Protein AF-A0A444GMM5-F1 (afdb_monomer_lite)

Radius of gyration: 22.3 Å; chains: 1; bounding box: 62×56×47 Å

Foldseek 3Di:
DPPVVVVVCPVPPPPPPVPDDDDDDPPVVVVVVVVVVVVVVVVVVVVVLCPPPVLVVLLVVLLVLVLVLCPDPLSVVLVVLVVVLVQQQQDDDDPVCLVDLVSVLVVCQVCVVVGNDPDSVRSNVSSVVSVVSVVVSCVVSVVNVVSLVVLVPDPCSVVSVVVSVVVSVVVVVVVVVVD

Secondary structure (DSSP, 8-state):
--STTSTTTTTTSTTSSTTS---SS-HHHHHHHHHHHHHHHHHHHHHHHTT-HHHHHHHHHHHHHHHHHHHSHHHHHHHHHHHHHHHHH-S---GGGGG-HHHHHHHHHHHGGGSS-S-HHHHHHHHHHHHHHHHHHHHHTHHHHHHHHHHHTSTTHHHHHHHHHHHHHHHHHHHHHH-

pLDDT: mean 75.36, std 22.28, range [28.7, 97.5]

Organism: NCBI:txid2502784

Sequence (179 aa):
MKRLLQLFIFIGSVSIYAQNKESKMTQKDSIQAEKLIQLTRGKNKLNLQKTDPEYVERYNKLKELSLKEFNSMSSTDVRIRRKAFNKKLNQKIDSSLYLEQESFSKWIDENIKSTYFVNTKMAKQEWLELNTARKTAIEENQDYYDYLMEIALTVEGTELITDVQVNVTMENMERLKQE

Structure (mmCIF, N/CA/C/O backbone):
data_AF-A0A444GMM5-F1
#
_entry.id   AF-A0A444GMM5-F1
#
loop_
_atom_site.group_PDB
_atom_site.id
_atom_site.type_symbol
_atom_site.label_atom_id
_atom_site.label_alt_id
_atom_site.label_comp_id
_atom_site.label_asym_id
_atom_site.label_entity_id
_atom_site.label_seq_id
_atom_site.pdbx_PDB_ins_code
_atom_site.Cartn_x
_atom_site.Cartn_y
_atom_site.Cartn_z
_atom_site.occupancy
_atom_site.B_iso_or_equiv
_atom_site.auth_seq_id
_atom_site.auth_comp_id
_atom_site.auth_asym_id
_atom_site.auth_atom_id
_atom_site.pdbx_PDB_model_num
ATOM 1 N N . MET A 1 1 ? 0.287 -22.478 8.573 1.00 40.66 1 MET A N 1
ATOM 2 C CA . MET A 1 1 ? 0.133 -21.778 7.275 1.00 40.66 1 MET A CA 1
ATOM 3 C C . MET A 1 1 ? -0.780 -22.471 6.244 1.00 40.66 1 MET A C 1
ATOM 5 O O . MET A 1 1 ? -0.868 -21.989 5.130 1.00 40.66 1 MET A O 1
ATOM 9 N N . LYS A 1 2 ? -1.532 -23.539 6.578 1.00 34.94 2 LYS A N 1
ATOM 10 C CA . LYS A 1 2 ? -2.498 -24.184 5.650 1.00 34.94 2 LYS A CA 1
ATOM 11 C C . LYS A 1 2 ? -3.973 -23.779 5.854 1.00 34.94 2 LYS A C 1
ATOM 13 O O . LYS A 1 2 ? -4.838 -24.281 5.151 1.00 34.94 2 LYS A O 1
ATOM 18 N N . ARG A 1 3 ? -4.275 -22.876 6.798 1.00 33.09 3 ARG A N 1
ATOM 19 C CA . ARG A 1 3 ? -5.658 -22.464 7.129 1.00 33.09 3 ARG A CA 1
ATOM 20 C C . ARG A 1 3 ? -6.136 -21.181 6.428 1.00 33.09 3 ARG A C 1
ATOM 22 O O . ARG A 1 3 ? -7.326 -20.910 6.444 1.00 33.09 3 ARG A O 1
ATOM 29 N N . LEU A 1 4 ? -5.246 -20.453 5.747 1.00 36.31 4 LEU A N 1
ATOM 30 C CA . LEU A 1 4 ? -5.595 -19.266 4.946 1.00 36.31 4 LEU A CA 1
ATOM 31 C C . LEU A 1 4 ? -6.229 -19.608 3.585 1.00 36.31 4 LEU A C 1
ATOM 33 O O . LEU A 1 4 ? -6.900 -18.769 2.998 1.00 36.31 4 LEU A O 1
ATOM 37 N N . LEU A 1 5 ? -6.088 -20.850 3.104 1.00 34.38 5 LEU A N 1
ATOM 38 C CA . LEU A 1 5 ? -6.652 -21.268 1.814 1.00 34.38 5 LEU A CA 1
ATOM 39 C C . LEU A 1 5 ? -8.109 -21.763 1.893 1.00 34.38 5 LEU A C 1
ATOM 41 O O . LEU A 1 5 ? -8.746 -21.954 0.861 1.00 34.38 5 LEU A O 1
ATOM 45 N N . GLN A 1 6 ? -8.662 -21.968 3.094 1.00 33.00 6 GLN A N 1
ATOM 46 C CA . GLN A 1 6 ? -10.035 -22.468 3.256 1.00 33.00 6 GLN A CA 1
ATOM 47 C C . GLN A 1 6 ? -11.107 -21.370 3.214 1.00 33.00 6 GLN A C 1
ATOM 49 O O . GLN A 1 6 ? -12.271 -21.691 2.985 1.00 33.00 6 GLN A O 1
ATOM 54 N N . LEU A 1 7 ? -10.741 -20.088 3.338 1.00 31.12 7 LEU A N 1
ATOM 55 C CA . LEU A 1 7 ? -11.712 -18.992 3.219 1.00 31.12 7 LEU A CA 1
ATOM 56 C C . LEU A 1 7 ? -12.100 -18.687 1.758 1.00 31.12 7 LEU A C 1
ATOM 58 O O . LEU A 1 7 ? -13.194 -18.192 1.511 1.00 31.12 7 LEU A O 1
ATOM 62 N N . PHE A 1 8 ? -11.259 -19.047 0.781 1.00 35.34 8 PHE A N 1
ATOM 63 C CA . PHE A 1 8 ? -11.539 -18.817 -0.645 1.00 35.34 8 PHE A CA 1
ATOM 64 C C . PHE A 1 8 ? -12.292 -19.965 -1.342 1.00 35.34 8 PHE A C 1
ATOM 66 O O . PHE A 1 8 ? -12.797 -19.779 -2.444 1.00 35.34 8 PHE A O 1
ATOM 73 N N . ILE A 1 9 ? -12.439 -21.130 -0.700 1.00 34.69 9 ILE A N 1
ATOM 74 C CA . ILE A 1 9 ? -13.162 -22.290 -1.265 1.00 34.69 9 ILE A CA 1
ATOM 75 C C . ILE A 1 9 ? -14.623 -22.359 -0.773 1.00 34.69 9 ILE A C 1
ATOM 77 O O . ILE A 1 9 ? -15.455 -23.024 -1.387 1.00 34.69 9 ILE A O 1
ATOM 81 N N . PHE A 1 10 ? -14.997 -21.615 0.274 1.00 32.31 10 PHE A N 1
ATOM 82 C CA . PHE A 1 10 ? -16.335 -21.717 0.877 1.00 32.31 10 PHE A CA 1
ATOM 83 C C . PHE A 1 10 ? -17.485 -21.224 -0.027 1.00 32.31 10 PHE A C 1
ATOM 85 O O . PHE A 1 10 ? -18.638 -21.590 0.182 1.00 32.31 10 PHE A O 1
ATOM 92 N N . ILE A 1 11 ? -17.182 -20.455 -1.078 1.00 35.34 11 ILE A N 1
ATOM 93 C CA . ILE A 1 11 ? -18.179 -19.956 -2.042 1.00 35.34 11 ILE A CA 1
ATOM 94 C C . ILE A 1 11 ? -18.529 -21.025 -3.104 1.00 35.34 11 ILE A C 1
ATOM 96 O O . ILE A 1 11 ? -19.600 -20.973 -3.705 1.00 35.34 11 ILE A O 1
ATOM 100 N N . GLY A 1 12 ? -17.682 -22.045 -3.301 1.00 30.06 12 GLY A N 1
ATOM 101 C CA . GLY A 1 12 ? -17.894 -23.089 -4.315 1.00 30.06 12 GLY A CA 1
ATOM 102 C C . GLY A 1 12 ? -18.788 -24.261 -3.884 1.00 30.06 12 GLY A C 1
ATOM 103 O O . GLY A 1 12 ? -19.392 -24.913 -4.731 1.00 30.06 12 GLY A O 1
ATOM 104 N N . SER A 1 13 ? -18.916 -24.534 -2.583 1.00 28.70 13 SER A N 1
ATOM 105 C CA . SER A 1 13 ? -19.473 -25.812 -2.093 1.00 28.70 13 SER A CA 1
ATOM 106 C C . SER A 1 13 ? -20.949 -25.766 -1.682 1.00 28.70 13 SER A C 1
ATOM 108 O O . SER A 1 13 ? -21.548 -26.807 -1.424 1.00 28.70 13 SER A O 1
ATOM 110 N N . VAL A 1 14 ? -21.559 -24.579 -1.625 1.00 32.59 14 VAL A N 1
ATOM 111 C CA . VAL A 1 14 ? -22.952 -24.401 -1.164 1.00 32.59 14 VAL A CA 1
ATOM 112 C C . VAL A 1 14 ? -23.980 -24.783 -2.249 1.00 32.59 14 VAL A C 1
ATOM 114 O O . VAL A 1 14 ? -25.141 -25.035 -1.942 1.00 32.59 14 VAL A O 1
ATOM 117 N N . SER A 1 15 ? -23.562 -24.922 -3.514 1.00 33.28 15 SER A N 1
ATOM 118 C CA . SER A 1 15 ? -24.483 -25.137 -4.648 1.00 33.28 15 SER A CA 1
ATOM 119 C C . SER A 1 15 ? -24.993 -26.573 -4.843 1.00 33.28 15 SER A C 1
ATOM 121 O O . SER A 1 15 ? -25.955 -26.761 -5.579 1.00 33.28 15 SER A O 1
ATOM 123 N N . ILE A 1 16 ? -24.401 -27.594 -4.211 1.00 31.88 16 ILE A N 1
ATOM 124 C CA . ILE A 1 16 ? -24.739 -29.004 -4.517 1.00 31.88 16 ILE A CA 1
ATOM 125 C C . ILE A 1 16 ? -25.780 -29.594 -3.546 1.00 31.88 16 ILE A C 1
ATOM 127 O O . ILE A 1 16 ? -26.475 -30.545 -3.890 1.00 31.88 16 ILE A O 1
ATOM 131 N N . TYR A 1 17 ? -25.972 -29.016 -2.355 1.00 31.19 17 TYR A N 1
ATOM 132 C CA . TYR A 1 17 ? -26.862 -29.607 -1.339 1.00 31.19 17 TYR A CA 1
ATOM 133 C C . TYR A 1 17 ? -28.306 -29.067 -1.353 1.00 31.19 17 TYR A C 1
ATOM 135 O O . TYR A 1 17 ? -29.202 -29.674 -0.774 1.00 31.19 17 TYR A O 1
ATOM 143 N N . ALA A 1 18 ? -28.568 -27.957 -2.051 1.00 31.16 18 ALA A N 1
ATOM 144 C CA . ALA A 1 18 ? -29.887 -27.310 -2.097 1.00 31.16 18 ALA A CA 1
ATOM 145 C C . ALA A 1 18 ? -30.844 -27.891 -3.162 1.00 31.16 18 ALA A C 1
ATOM 147 O O . ALA A 1 18 ? -31.916 -27.341 -3.404 1.00 31.16 18 ALA A O 1
ATOM 148 N N . GLN A 1 19 ? -30.477 -29.003 -3.808 1.00 31.28 19 GLN A N 1
ATOM 149 C CA . GLN A 1 19 ? -31.208 -29.564 -4.950 1.00 31.28 19 GLN A CA 1
ATOM 150 C C . GLN A 1 19 ? -32.309 -30.575 -4.588 1.00 31.28 19 GLN A C 1
ATOM 152 O O . GLN A 1 19 ? -32.868 -31.199 -5.484 1.00 31.28 19 GLN A O 1
ATOM 157 N N . ASN A 1 20 ? -32.657 -30.758 -3.308 1.00 30.91 20 ASN A N 1
ATOM 158 C CA . ASN A 1 20 ? -33.642 -31.777 -2.929 1.00 30.91 20 ASN A CA 1
ATOM 159 C C . ASN A 1 20 ? -34.547 -31.371 -1.753 1.00 30.91 20 ASN A C 1
ATOM 161 O O . ASN A 1 20 ? -34.434 -31.921 -0.662 1.00 30.91 20 ASN A O 1
ATOM 165 N N . LYS A 1 21 ? -35.458 -30.415 -1.992 1.00 30.86 21 LYS A N 1
ATOM 166 C CA . LYS A 1 21 ? -36.890 -30.442 -1.599 1.00 30.86 21 LYS A CA 1
ATOM 167 C C . LYS A 1 21 ? -37.462 -29.030 -1.489 1.00 30.86 21 LYS A C 1
ATOM 169 O O . LYS A 1 21 ? -37.365 -28.379 -0.456 1.00 30.86 21 LYS A O 1
ATOM 174 N N . GLU A 1 22 ? -38.176 -28.630 -2.532 1.00 37.91 22 GLU A N 1
ATOM 175 C CA . GLU A 1 22 ? -39.229 -27.623 -2.453 1.00 37.91 22 GLU A CA 1
ATOM 176 C C . GLU A 1 22 ? -40.597 -28.284 -2.591 1.00 37.91 22 GLU A C 1
ATOM 178 O O . GLU A 1 22 ? -40.784 -29.170 -3.427 1.00 37.91 22 GLU A O 1
ATOM 183 N N . SER A 1 23 ? -41.593 -27.746 -1.889 1.00 41.00 23 SER A N 1
ATOM 184 C CA . SER A 1 23 ? -42.910 -27.582 -2.501 1.00 41.00 23 SER A CA 1
ATOM 185 C C . SER A 1 23 ? -43.541 -26.241 -2.109 1.00 41.00 23 SER A C 1
ATOM 187 O O . SER A 1 23 ? -44.267 -26.138 -1.126 1.00 41.00 23 SER A O 1
ATOM 189 N N . LYS A 1 24 ? -43.251 -25.250 -2.963 1.00 47.66 24 LYS A N 1
ATOM 190 C CA . LYS A 1 24 ? -44.176 -24.281 -3.582 1.00 47.66 24 LYS A CA 1
ATOM 191 C C . LYS A 1 24 ? -44.851 -23.219 -2.699 1.00 47.66 24 LYS A C 1
ATOM 193 O O . LYS A 1 24 ? -46.069 -23.096 -2.663 1.00 47.66 24 LYS A O 1
ATOM 198 N N . MET A 1 25 ? -44.012 -22.346 -2.154 1.00 38.84 25 MET A N 1
ATOM 199 C CA . MET A 1 25 ? -44.137 -20.890 -2.334 1.00 38.84 25 MET A CA 1
ATOM 200 C C . MET A 1 25 ? -43.165 -20.532 -3.478 1.00 38.84 25 MET A C 1
ATOM 202 O O . MET A 1 25 ? -42.166 -21.233 -3.627 1.00 38.84 25 MET A O 1
ATOM 206 N N . THR A 1 26 ? -43.437 -19.554 -4.344 1.00 56.22 26 THR A N 1
ATOM 207 C CA . THR A 1 26 ? -42.561 -19.259 -5.496 1.00 56.22 26 THR A CA 1
ATOM 208 C C . THR A 1 26 ? -41.130 -18.974 -5.026 1.00 56.22 26 THR A C 1
ATOM 210 O O . THR A 1 26 ? -40.866 -17.956 -4.397 1.00 56.22 26 THR A O 1
ATOM 213 N N . GLN A 1 27 ? -40.207 -19.889 -5.348 1.00 49.34 27 GLN A N 1
ATOM 214 C CA . GLN A 1 27 ? -38.787 -19.912 -4.958 1.00 49.34 27 GLN A CA 1
ATOM 215 C C . GLN A 1 27 ? -38.080 -18.558 -5.128 1.00 49.34 27 GLN A C 1
ATOM 217 O O . GLN A 1 27 ? -37.190 -18.191 -4.370 1.00 49.34 27 GLN A O 1
ATOM 222 N N . LYS A 1 28 ? -38.505 -17.772 -6.119 1.00 47.81 28 LYS A N 1
ATOM 223 C CA . LYS A 1 28 ? -37.963 -16.441 -6.395 1.00 47.81 28 LYS A CA 1
ATOM 224 C C . LYS A 1 28 ? -38.344 -15.399 -5.333 1.00 47.81 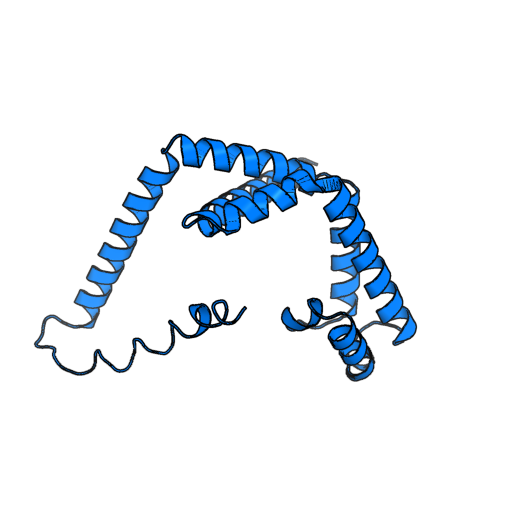28 LYS A C 1
ATOM 226 O O . LYS A 1 28 ? -37.507 -14.567 -4.989 1.00 47.81 28 LYS A O 1
ATOM 231 N N . ASP A 1 29 ? -39.559 -15.473 -4.794 1.00 43.53 29 ASP A N 1
ATOM 232 C CA . ASP A 1 29 ? -40.094 -14.514 -3.823 1.00 43.53 29 ASP A CA 1
ATOM 233 C C . ASP A 1 29 ? -39.652 -14.861 -2.394 1.00 43.53 29 ASP A C 1
ATOM 235 O O . ASP A 1 29 ? -39.336 -13.965 -1.614 1.00 43.53 29 ASP A O 1
ATOM 239 N N . SER A 1 30 ? -39.520 -16.154 -2.067 1.00 45.09 30 SER A N 1
ATOM 240 C CA . SER A 1 30 ? -38.957 -16.606 -0.786 1.00 45.09 30 SER A CA 1
ATOM 241 C C . SER A 1 30 ? -37.457 -16.325 -0.683 1.00 45.09 30 SER A C 1
ATOM 243 O O . SER A 1 30 ? -37.015 -15.811 0.339 1.00 45.09 30 SER A O 1
ATOM 245 N N . ILE A 1 31 ? -36.680 -16.549 -1.752 1.00 49.69 31 ILE A N 1
ATOM 246 C CA . ILE A 1 31 ? -35.249 -16.205 -1.789 1.00 49.69 31 ILE A CA 1
ATOM 247 C C . ILE A 1 31 ? -35.054 -14.689 -1.713 1.00 49.69 31 ILE A C 1
ATOM 249 O O . ILE A 1 31 ? -34.139 -14.224 -1.037 1.00 49.69 31 ILE A O 1
ATOM 253 N N . GLN A 1 32 ? -35.901 -13.890 -2.371 1.00 48.09 32 GLN A N 1
ATOM 254 C CA . GLN A 1 32 ? -35.831 -12.435 -2.237 1.00 48.09 32 GLN A CA 1
ATOM 255 C C . GLN A 1 32 ? -36.206 -11.969 -0.830 1.00 48.09 32 GLN A C 1
ATOM 257 O O . GLN A 1 32 ? -35.495 -11.124 -0.294 1.00 48.09 32 GLN A O 1
ATOM 262 N N . ALA A 1 33 ? -37.242 -12.539 -0.208 1.00 42.91 33 ALA A N 1
ATOM 263 C CA . ALA A 1 33 ? -37.645 -12.214 1.158 1.00 42.91 33 ALA A CA 1
ATOM 264 C C . ALA A 1 33 ? -36.606 -12.660 2.199 1.00 42.91 33 ALA A C 1
ATOM 266 O O . ALA A 1 33 ? -36.253 -11.874 3.071 1.00 42.91 33 ALA A O 1
ATOM 267 N N . GLU A 1 34 ? -36.040 -13.864 2.090 1.00 46.41 34 GLU A N 1
ATOM 268 C CA . GLU A 1 34 ? -34.968 -14.345 2.971 1.00 46.41 34 GLU A CA 1
ATOM 269 C C . GLU A 1 34 ? -33.680 -13.554 2.785 1.00 46.41 34 GLU A C 1
ATOM 271 O O . GLU A 1 34 ? -33.040 -13.197 3.771 1.00 46.41 34 GLU A O 1
ATOM 276 N N . LYS A 1 35 ? -33.320 -13.199 1.547 1.00 51.81 35 LYS A N 1
ATOM 277 C CA . LYS A 1 35 ? -32.189 -12.306 1.282 1.00 51.81 35 LYS A CA 1
ATOM 278 C C . LYS A 1 35 ? -32.454 -10.915 1.857 1.00 51.81 35 LYS A C 1
ATOM 280 O O . LYS A 1 35 ? -31.545 -10.341 2.446 1.00 51.81 35 LYS A O 1
ATOM 285 N N . LEU A 1 36 ? -33.684 -10.396 1.774 1.00 43.88 36 LEU A N 1
ATOM 286 C CA . LEU A 1 36 ? -34.072 -9.134 2.411 1.00 43.88 36 LEU A CA 1
ATOM 287 C C . LEU A 1 36 ? -33.991 -9.221 3.938 1.00 43.88 36 LEU A C 1
ATOM 289 O O . LEU A 1 36 ? -33.457 -8.300 4.546 1.00 43.88 36 LEU A O 1
ATOM 293 N N . ILE A 1 37 ? -34.472 -10.312 4.545 1.00 49.16 37 ILE A N 1
ATOM 294 C CA . ILE A 1 37 ? -34.472 -10.573 5.995 1.00 49.16 37 ILE A CA 1
ATOM 295 C C . ILE A 1 37 ? -33.046 -10.793 6.515 1.00 49.16 37 ILE A C 1
ATOM 297 O O . ILE A 1 37 ? -32.705 -10.293 7.583 1.00 49.16 37 ILE A O 1
ATOM 301 N N . GLN A 1 38 ? -32.180 -11.480 5.767 1.00 49.19 38 GLN A N 1
ATOM 302 C CA . GLN A 1 38 ? -30.758 -11.618 6.092 1.00 49.19 38 GLN A CA 1
ATOM 303 C C . GLN A 1 38 ? -30.018 -10.284 5.941 1.00 49.19 38 GLN A C 1
ATOM 305 O O . GLN A 1 38 ? -29.226 -9.932 6.811 1.00 49.19 38 GLN A O 1
ATOM 310 N N . LEU A 1 39 ? -30.326 -9.494 4.906 1.00 47.28 39 LEU A N 1
ATOM 311 C CA . LEU A 1 39 ? -29.783 -8.144 4.736 1.00 47.28 39 LEU A CA 1
ATOM 312 C C . LEU A 1 39 ? -30.274 -7.183 5.829 1.00 47.28 39 LEU A C 1
ATOM 314 O O . LEU A 1 39 ? -29.492 -6.358 6.287 1.00 47.28 39 LEU A O 1
ATOM 318 N N . THR A 1 40 ? -31.527 -7.285 6.288 1.00 39.78 40 THR A N 1
ATOM 319 C CA . THR A 1 40 ? -32.054 -6.450 7.388 1.00 39.78 40 THR A CA 1
ATOM 320 C C . THR A 1 40 ? -31.580 -6.915 8.761 1.00 39.78 40 THR A C 1
ATOM 322 O O . THR A 1 40 ? -31.241 -6.070 9.582 1.00 39.78 40 THR A O 1
ATOM 325 N N . ARG A 1 41 ? -31.464 -8.223 9.025 1.00 42.59 41 ARG A N 1
ATOM 326 C CA . ARG A 1 41 ? -30.853 -8.746 10.264 1.00 42.59 41 ARG A CA 1
ATOM 327 C C . ARG A 1 41 ? -29.358 -8.446 10.335 1.00 42.59 41 ARG A C 1
ATOM 329 O O . ARG A 1 41 ? -28.882 -8.073 11.402 1.00 42.59 41 ARG A O 1
ATOM 336 N N . GLY A 1 42 ? -28.651 -8.538 9.208 1.00 49.75 42 GLY A N 1
ATOM 337 C CA . GLY A 1 42 ? -27.274 -8.071 9.067 1.00 49.75 42 GLY A CA 1
ATOM 338 C C . GLY A 1 42 ? -27.175 -6.578 9.366 1.00 49.75 42 GLY A C 1
ATOM 339 O O . GLY A 1 42 ? -26.478 -6.203 10.296 1.00 49.75 42 GLY A O 1
ATOM 340 N N . LYS A 1 43 ? -27.942 -5.728 8.667 1.00 45.59 43 LYS A N 1
ATOM 341 C CA . LYS A 1 43 ? -27.937 -4.263 8.866 1.00 45.59 43 LYS A CA 1
ATOM 342 C C . LYS A 1 43 ? -28.324 -3.819 10.279 1.00 45.59 43 LYS A C 1
ATOM 344 O O . LYS A 1 43 ? -27.736 -2.871 10.784 1.00 45.59 43 LYS A O 1
ATOM 349 N N . ASN A 1 44 ? -29.273 -4.491 10.931 1.00 45.56 44 ASN A N 1
ATOM 350 C CA . ASN A 1 44 ? -29.669 -4.150 12.299 1.00 45.56 44 ASN A CA 1
ATOM 351 C C . ASN A 1 44 ? -28.612 -4.570 13.328 1.00 45.56 44 ASN A C 1
ATOM 353 O O . ASN A 1 44 ? -28.358 -3.814 14.259 1.00 45.56 44 ASN A O 1
ATOM 357 N N . LYS A 1 45 ? -27.953 -5.723 13.145 1.00 49.31 45 LYS A N 1
ATOM 358 C CA . LYS A 1 45 ? -26.820 -6.132 13.989 1.00 49.31 45 LYS A CA 1
ATOM 359 C C . LYS A 1 45 ? -25.605 -5.213 13.779 1.00 49.31 45 LYS A C 1
ATOM 361 O O . LYS A 1 45 ? -25.013 -4.788 14.761 1.00 49.31 45 LYS A O 1
ATOM 366 N N . LEU A 1 46 ? -25.339 -4.827 12.527 1.00 50.56 46 LEU A N 1
ATOM 367 C CA . LEU A 1 46 ? -24.303 -3.868 12.117 1.00 50.56 46 LEU A CA 1
ATOM 368 C C . LEU A 1 46 ? -24.514 -2.477 12.744 1.00 50.56 46 LEU A C 1
ATOM 370 O O . LEU A 1 46 ? -23.581 -1.889 13.276 1.00 50.56 46 LEU A O 1
ATOM 374 N N . ASN A 1 47 ? -25.743 -1.950 12.744 1.00 54.19 47 ASN A N 1
ATOM 375 C CA . ASN A 1 47 ? -26.031 -0.641 13.348 1.00 54.19 47 ASN A CA 1
ATOM 376 C C . ASN A 1 47 ? -25.938 -0.634 14.883 1.00 54.19 47 ASN A C 1
ATOM 378 O O . ASN A 1 47 ? -25.564 0.385 15.451 1.00 54.19 47 ASN A O 1
ATOM 382 N N . LEU A 1 48 ? -26.258 -1.747 15.553 1.00 54.47 48 LEU A N 1
ATOM 383 C CA . LEU A 1 48 ? -26.085 -1.881 17.007 1.00 54.47 48 LEU A CA 1
ATOM 384 C C . LEU A 1 48 ? -24.596 -1.940 17.396 1.00 54.47 48 LEU A C 1
ATOM 386 O O . LEU A 1 48 ? -24.195 -1.332 18.385 1.00 54.47 48 LEU A O 1
ATOM 390 N N . GLN A 1 49 ? -23.767 -2.601 16.584 1.00 62.22 49 GLN A N 1
ATOM 391 C CA . GLN A 1 49 ? -22.319 -2.732 16.797 1.00 62.22 49 GLN A CA 1
ATOM 392 C C . GLN A 1 49 ? -21.580 -1.394 16.678 1.00 62.22 49 GLN A C 1
ATOM 394 O O . GLN A 1 49 ? -20.684 -1.109 17.460 1.00 62.22 49 GLN A O 1
ATOM 399 N N . LYS A 1 50 ? -22.024 -0.506 15.780 1.00 68.25 50 LYS A N 1
ATOM 400 C CA . LYS A 1 50 ? -21.452 0.847 15.620 1.00 68.25 50 LYS A CA 1
ATOM 401 C C . LYS A 1 50 ? -21.718 1.786 16.802 1.00 68.25 50 LYS A C 1
ATOM 403 O O . LYS A 1 50 ? -21.176 2.887 16.834 1.00 68.25 50 LYS A O 1
ATOM 408 N N . THR A 1 51 ? -22.550 1.365 17.756 1.00 74.69 51 THR A N 1
ATOM 409 C CA . THR A 1 51 ? -22.777 2.067 19.029 1.00 74.69 51 THR A CA 1
ATOM 410 C C . THR A 1 51 ? -22.095 1.395 20.220 1.00 74.69 51 THR A C 1
ATOM 412 O O . THR A 1 51 ? -22.156 1.935 21.322 1.00 74.69 51 THR A O 1
ATOM 415 N N . ASP A 1 52 ? -21.442 0.244 20.013 1.00 85.38 52 ASP A N 1
ATOM 416 C CA . ASP A 1 52 ? -20.633 -0.411 21.039 1.00 85.38 52 ASP A CA 1
ATOM 417 C C . ASP A 1 52 ? -19.437 0.494 21.394 1.00 85.38 52 ASP A C 1
ATOM 419 O O . ASP A 1 52 ? -18.679 0.876 20.491 1.00 85.38 52 ASP A O 1
ATOM 423 N N . PRO A 1 53 ? -19.249 0.863 22.675 1.00 87.81 53 PRO A N 1
ATOM 424 C CA . PRO A 1 53 ? -18.111 1.667 23.102 1.00 87.81 53 PRO A CA 1
ATOM 425 C C . PRO A 1 53 ? -16.758 1.113 22.639 1.00 87.81 53 PRO A C 1
ATOM 427 O O . PRO A 1 53 ? -15.898 1.895 22.235 1.00 87.81 53 PRO A O 1
ATOM 430 N N . GLU A 1 54 ? -16.579 -0.213 22.634 1.00 88.94 54 GLU A N 1
ATOM 431 C CA . GLU A 1 54 ? -15.325 -0.844 22.213 1.00 88.94 54 GLU A CA 1
ATOM 432 C C . GLU A 1 54 ? -15.097 -0.688 20.703 1.00 88.94 54 GLU A C 1
ATOM 434 O O . GLU A 1 54 ? -13.988 -0.370 20.263 1.00 88.94 54 GLU A O 1
ATOM 439 N N . TYR A 1 55 ? -16.152 -0.840 19.898 1.00 88.69 55 TYR A N 1
ATOM 440 C CA . TYR A 1 55 ? -16.081 -0.603 18.455 1.00 88.69 55 TYR A CA 1
ATOM 441 C C . TYR A 1 55 ? -15.720 0.853 18.155 1.00 88.69 55 TYR A C 1
ATOM 443 O O . TYR A 1 55 ? -14.830 1.123 17.348 1.00 88.69 55 TYR A O 1
ATOM 451 N N . VAL A 1 56 ? -16.389 1.800 18.821 1.00 90.12 56 VAL A N 1
ATOM 452 C CA . VAL A 1 56 ? -16.175 3.242 18.626 1.00 90.12 56 VAL A CA 1
ATOM 453 C C . VAL A 1 56 ? -14.754 3.649 19.011 1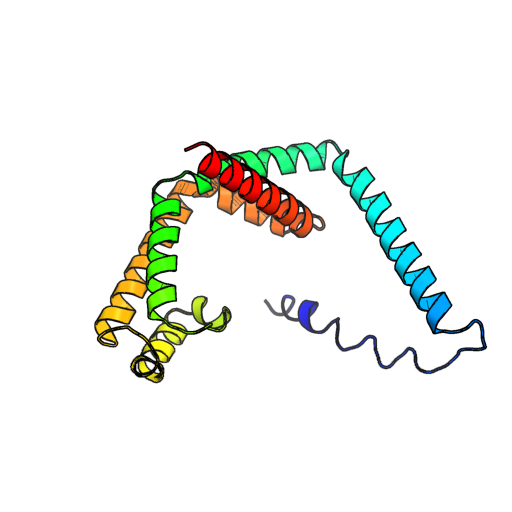.00 90.12 56 VAL A C 1
ATOM 455 O O . VAL A 1 56 ? -14.116 4.406 18.278 1.00 90.12 56 VAL A O 1
ATOM 458 N N . GLU A 1 57 ? -14.229 3.138 20.125 1.00 93.88 57 GLU A N 1
ATOM 459 C CA . GLU A 1 57 ? -12.849 3.389 20.544 1.00 93.88 57 GLU A CA 1
ATOM 460 C C . GLU A 1 57 ? -11.852 2.886 19.494 1.00 93.88 57 GLU A C 1
ATOM 462 O O . GLU A 1 57 ? -10.997 3.646 19.028 1.00 93.88 57 GLU A O 1
ATOM 467 N N . ARG A 1 58 ? -12.008 1.631 19.056 1.00 93.06 58 ARG A N 1
ATOM 468 C CA . ARG A 1 58 ? -11.132 1.026 18.046 1.00 93.06 58 ARG A CA 1
ATOM 469 C C . ARG A 1 58 ? -11.206 1.749 16.705 1.00 93.06 58 ARG A C 1
ATOM 471 O O . ARG A 1 58 ? -10.180 1.977 16.064 1.00 93.06 58 ARG A O 1
ATOM 478 N N . TYR A 1 59 ? -12.408 2.152 16.300 1.00 93.19 59 TYR A N 1
ATOM 479 C CA . TYR A 1 59 ? -12.645 2.932 15.093 1.00 93.19 59 TYR A CA 1
ATOM 480 C C . TYR A 1 59 ? -11.909 4.274 15.151 1.00 93.19 59 TYR A C 1
ATOM 482 O O . TYR A 1 59 ? -11.164 4.607 14.229 1.00 93.19 59 TYR A O 1
ATOM 490 N N . ASN A 1 60 ? -12.073 5.027 16.242 1.00 94.88 60 ASN A N 1
ATOM 491 C CA . ASN A 1 60 ? -11.446 6.338 16.402 1.00 94.88 60 ASN A CA 1
ATOM 492 C C . ASN A 1 60 ? -9.918 6.231 16.422 1.00 94.88 60 ASN A C 1
ATOM 494 O O . ASN A 1 60 ? -9.249 6.988 15.718 1.00 94.88 60 ASN A O 1
ATOM 498 N N . LYS A 1 61 ? -9.371 5.248 17.147 1.00 96.56 61 LYS A N 1
ATOM 499 C CA . LYS A 1 61 ? -7.928 4.994 17.186 1.00 96.56 61 LYS A CA 1
ATOM 500 C C . LYS A 1 61 ? -7.379 4.619 15.808 1.00 96.56 61 LYS A C 1
ATOM 502 O O . LYS A 1 61 ? -6.375 5.184 15.374 1.00 96.56 61 LYS A O 1
ATOM 507 N N . LEU A 1 62 ? -8.039 3.709 15.084 1.00 94.19 62 LEU A N 1
ATOM 508 C CA . LEU A 1 62 ? -7.596 3.330 13.739 1.00 94.19 62 LEU A CA 1
ATOM 509 C C . LEU A 1 62 ? -7.700 4.510 12.767 1.00 94.19 62 LEU A C 1
ATOM 511 O O . LEU A 1 62 ? -6.810 4.693 11.940 1.00 94.19 62 LEU A O 1
ATOM 515 N N . LYS A 1 63 ? -8.752 5.329 12.872 1.00 94.38 63 LYS A N 1
ATOM 516 C CA . LYS A 1 63 ? -8.924 6.537 12.058 1.00 94.38 63 LYS A CA 1
ATOM 517 C C . LYS A 1 63 ? -7.798 7.539 12.287 1.00 94.38 63 LYS A C 1
ATOM 519 O O . LYS A 1 63 ? -7.219 8.014 11.312 1.00 94.38 63 LYS A O 1
ATOM 524 N N . GLU A 1 64 ? -7.465 7.839 13.539 1.00 96.19 64 GLU A N 1
ATOM 525 C CA . GLU A 1 64 ? -6.373 8.755 13.883 1.00 96.19 64 GLU A CA 1
ATOM 526 C C . GLU A 1 64 ? -5.037 8.268 13.307 1.00 96.19 64 GLU A C 1
ATOM 528 O O . GLU A 1 64 ? -4.361 9.005 12.582 1.00 96.19 64 GLU A O 1
ATOM 533 N N . LEU A 1 65 ? -4.693 6.999 13.548 1.00 95.19 65 LEU A N 1
ATOM 534 C CA . LEU A 1 65 ? -3.469 6.392 13.025 1.00 95.19 65 LEU A CA 1
ATOM 535 C C . LEU A 1 65 ? -3.457 6.364 11.491 1.00 95.19 65 LEU A C 1
ATOM 537 O O . LEU A 1 65 ? -2.432 6.663 10.882 1.00 95.19 65 LEU A O 1
ATOM 541 N N . SER A 1 66 ? -4.596 6.074 10.858 1.00 93.00 66 SER A N 1
ATOM 542 C CA . SER A 1 66 ? -4.725 6.066 9.399 1.00 93.00 66 SER A CA 1
ATOM 543 C C . SER A 1 66 ? -4.561 7.457 8.795 1.00 93.00 66 SER A C 1
ATOM 545 O O . SER A 1 66 ? -3.979 7.573 7.722 1.00 93.00 66 SER A O 1
ATOM 547 N N . LEU A 1 67 ? -5.055 8.513 9.445 1.00 92.25 67 LEU A N 1
ATOM 548 C CA . LEU A 1 67 ? -4.854 9.889 8.987 1.00 92.25 67 LEU A CA 1
ATOM 549 C C . LEU A 1 67 ? -3.397 10.323 9.153 1.00 92.25 67 LEU A C 1
ATOM 551 O O . LEU A 1 67 ? -2.859 11.002 8.275 1.00 92.25 67 LEU A O 1
ATOM 555 N N . LYS A 1 68 ? -2.750 9.929 10.253 1.00 94.12 68 LYS A N 1
ATOM 556 C CA . LYS A 1 68 ? -1.326 10.188 10.486 1.00 94.12 68 LYS A CA 1
ATOM 557 C C . LYS A 1 68 ? -0.462 9.497 9.429 1.00 94.12 68 LYS A C 1
ATOM 559 O O . LYS A 1 68 ? 0.351 10.171 8.798 1.00 94.12 68 LYS A O 1
ATOM 564 N N . GLU A 1 69 ? -0.692 8.206 9.177 1.00 93.38 69 GLU A N 1
ATOM 565 C CA . GLU A 1 69 ? -0.009 7.463 8.109 1.00 93.38 69 GLU A CA 1
ATOM 566 C C . GLU A 1 69 ? -0.265 8.123 6.760 1.00 93.38 69 GLU A C 1
ATOM 568 O O . GLU A 1 69 ? 0.683 8.476 6.056 1.00 93.38 69 GLU A O 1
ATOM 573 N N . PHE A 1 70 ? -1.529 8.420 6.450 1.00 90.31 70 PHE A N 1
ATOM 574 C CA . PHE A 1 70 ? -1.895 8.981 5.162 1.00 90.31 70 PHE A CA 1
ATOM 575 C C . PHE A 1 70 ? -1.183 10.310 4.900 1.00 90.31 70 PHE A C 1
ATOM 577 O O . PHE A 1 70 ? -0.672 10.514 3.800 1.00 90.31 70 PHE A O 1
ATOM 584 N N . ASN A 1 71 ? -1.112 11.204 5.886 1.00 91.38 71 ASN A N 1
ATOM 585 C CA . ASN A 1 71 ? -0.479 12.515 5.730 1.00 91.38 71 ASN A CA 1
ATOM 586 C C . ASN A 1 71 ? 1.054 12.488 5.891 1.00 91.38 71 ASN A C 1
ATOM 588 O O . ASN A 1 71 ? 1.697 13.513 5.669 1.00 91.38 71 ASN A O 1
ATOM 592 N N . SER A 1 72 ? 1.660 11.350 6.243 1.00 94.00 72 SER A N 1
ATOM 593 C CA . SER A 1 72 ? 3.118 11.245 6.350 1.00 94.00 72 SER A CA 1
ATOM 594 C C . SER A 1 72 ? 3.811 11.439 4.992 1.00 94.00 72 SER A C 1
ATOM 596 O O . SER A 1 72 ? 3.298 11.069 3.924 1.00 94.00 72 SER A O 1
ATOM 598 N N . MET A 1 73 ? 5.011 12.028 5.025 1.00 95.75 73 MET A N 1
ATOM 599 C CA . MET A 1 73 ? 5.811 12.258 3.817 1.00 95.75 73 MET A CA 1
ATOM 600 C C . MET A 1 73 ? 6.227 10.938 3.159 1.00 95.75 73 MET A C 1
ATOM 602 O O . MET A 1 73 ? 6.119 10.810 1.941 1.00 95.75 73 MET A O 1
ATOM 606 N N . SER A 1 74 ? 6.634 9.940 3.948 1.00 93.12 74 SER A N 1
ATOM 607 C CA . SER A 1 74 ? 7.024 8.616 3.453 1.00 93.12 74 SER A CA 1
ATOM 608 C C . SER A 1 74 ? 5.867 7.877 2.783 1.00 93.12 74 SER A C 1
ATOM 610 O O . SER A 1 74 ? 6.029 7.353 1.679 1.00 93.12 74 SER A O 1
ATOM 612 N N . SER A 1 75 ? 4.664 7.911 3.359 1.00 91.00 75 SER A N 1
ATOM 613 C CA . SER A 1 75 ? 3.484 7.308 2.721 1.00 91.00 75 SER A CA 1
ATOM 614 C C . SER A 1 75 ? 3.068 8.060 1.456 1.00 91.00 75 SER A C 1
ATOM 616 O O . SER A 1 75 ? 2.651 7.449 0.467 1.00 91.00 75 SER A O 1
ATOM 618 N N . THR A 1 76 ? 3.241 9.385 1.429 1.00 92.31 76 THR A N 1
ATOM 619 C CA . THR A 1 76 ? 3.050 10.191 0.215 1.00 92.31 76 THR A CA 1
ATOM 620 C C . THR A 1 76 ? 4.0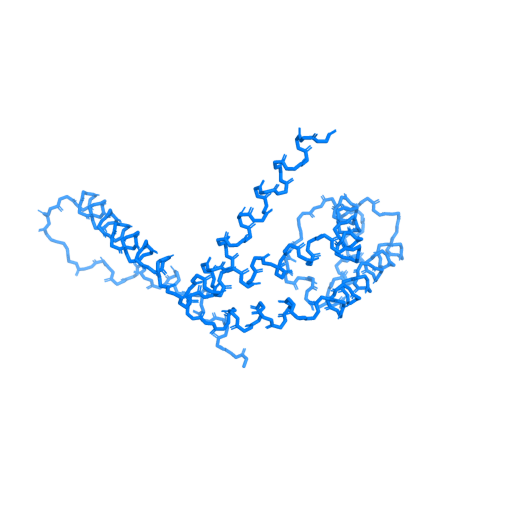35 9.799 -0.886 1.00 92.31 76 THR A C 1
ATOM 622 O O . THR A 1 76 ? 3.607 9.566 -2.020 1.00 92.31 76 THR A O 1
ATOM 625 N N . ASP A 1 77 ? 5.321 9.649 -0.562 1.00 93.69 77 ASP A N 1
ATOM 626 C CA . ASP A 1 77 ? 6.352 9.203 -1.506 1.00 93.69 77 ASP A CA 1
ATOM 627 C C . ASP A 1 77 ? 6.021 7.817 -2.080 1.00 93.69 77 ASP A C 1
ATOM 629 O O . ASP A 1 77 ? 6.005 7.627 -3.300 1.00 93.69 77 ASP A O 1
ATOM 633 N N . VAL A 1 78 ? 5.614 6.867 -1.231 1.00 93.25 78 VAL A N 1
ATOM 634 C CA . VAL A 1 78 ? 5.157 5.538 -1.670 1.00 93.25 78 VAL A CA 1
ATOM 635 C C . VAL A 1 78 ? 3.989 5.637 -2.650 1.00 93.25 78 VAL A C 1
ATOM 637 O O . VAL A 1 78 ? 3.997 4.951 -3.678 1.00 93.25 78 VAL A O 1
ATOM 640 N N . ARG A 1 79 ? 2.980 6.477 -2.380 1.00 92.69 79 ARG A N 1
ATOM 641 C CA . ARG A 1 79 ? 1.830 6.658 -3.286 1.00 92.69 79 ARG A CA 1
ATOM 642 C C . ARG A 1 79 ? 2.254 7.236 -4.634 1.00 92.69 79 ARG A C 1
ATOM 644 O O . ARG A 1 79 ? 1.803 6.736 -5.669 1.00 92.69 79 ARG A O 1
ATOM 651 N N . ILE A 1 80 ? 3.129 8.242 -4.639 1.00 93.94 80 ILE A N 1
ATOM 652 C CA . ILE A 1 80 ? 3.653 8.866 -5.863 1.00 93.94 80 ILE A CA 1
ATOM 653 C C . ILE A 1 80 ? 4.437 7.839 -6.684 1.00 93.94 80 ILE A C 1
ATOM 655 O O . ILE A 1 80 ? 4.116 7.617 -7.857 1.00 93.94 80 ILE A O 1
ATOM 659 N N . ARG A 1 81 ? 5.403 7.151 -6.062 1.00 93.62 81 ARG A N 1
ATOM 660 C CA . ARG A 1 81 ? 6.221 6.116 -6.708 1.00 93.62 81 ARG A CA 1
ATOM 661 C C . ARG A 1 81 ? 5.365 4.980 -7.245 1.00 93.62 81 ARG A C 1
ATOM 663 O O . ARG A 1 81 ? 5.517 4.602 -8.402 1.00 93.62 81 ARG A O 1
ATOM 670 N N . ARG A 1 82 ? 4.404 4.481 -6.460 1.00 93.00 82 ARG A N 1
ATOM 671 C CA . ARG A 1 82 ? 3.482 3.419 -6.889 1.00 93.00 82 ARG A CA 1
ATOM 672 C C . ARG A 1 82 ? 2.646 3.853 -8.088 1.00 93.00 82 ARG A C 1
ATOM 674 O O . ARG A 1 82 ? 2.509 3.086 -9.036 1.00 93.00 82 ARG A O 1
ATOM 681 N N . LYS A 1 83 ? 2.092 5.069 -8.075 1.00 92.75 83 LYS A N 1
ATOM 682 C CA . LYS A 1 83 ? 1.299 5.598 -9.195 1.00 92.75 83 LYS A CA 1
ATOM 683 C C . LYS A 1 83 ? 2.142 5.706 -10.466 1.00 92.75 83 LYS A C 1
ATOM 685 O O . LYS A 1 83 ? 1.687 5.282 -11.528 1.00 92.75 83 LYS A O 1
ATOM 690 N N . ALA A 1 84 ? 3.363 6.231 -10.361 1.00 94.81 84 ALA A N 1
ATOM 691 C CA . ALA A 1 84 ? 4.293 6.330 -11.483 1.00 94.81 84 ALA A CA 1
ATOM 692 C C . ALA A 1 84 ? 4.692 4.945 -12.021 1.00 94.81 84 ALA A C 1
ATOM 694 O O . ALA A 1 84 ? 4.628 4.710 -13.228 1.00 94.81 84 ALA A O 1
ATOM 695 N N . PHE A 1 85 ? 5.019 4.014 -11.125 1.00 94.19 85 PHE A N 1
ATOM 696 C CA . PHE A 1 85 ? 5.388 2.643 -11.460 1.00 94.19 85 PHE A CA 1
ATOM 697 C C . PHE A 1 85 ? 4.242 1.894 -12.153 1.00 94.19 85 PHE A C 1
ATOM 699 O O . PHE A 1 85 ? 4.424 1.343 -13.234 1.00 94.19 85 PHE A O 1
ATOM 706 N N . ASN A 1 86 ? 3.026 1.951 -11.600 1.00 92.38 86 ASN A N 1
ATOM 707 C CA . ASN A 1 86 ? 1.842 1.308 -12.179 1.00 92.38 86 ASN A CA 1
ATOM 708 C C . ASN A 1 86 ? 1.465 1.890 -13.543 1.00 92.38 86 ASN A C 1
ATOM 710 O O . ASN A 1 86 ? 1.049 1.152 -14.434 1.00 92.38 86 ASN A O 1
ATOM 714 N N . LYS A 1 87 ? 1.652 3.201 -13.738 1.00 95.06 87 LYS A N 1
ATOM 715 C CA . LYS A 1 87 ? 1.483 3.820 -15.055 1.00 95.06 87 LYS A CA 1
ATOM 716 C C . LYS A 1 87 ? 2.448 3.212 -16.076 1.00 95.06 87 LYS A C 1
ATOM 718 O O . LYS A 1 87 ? 2.041 2.972 -17.206 1.00 95.06 87 LYS A O 1
ATOM 723 N N . LYS A 1 88 ? 3.699 2.942 -15.685 1.00 96.38 88 LYS A N 1
ATOM 724 C CA . LYS A 1 88 ? 4.708 2.325 -16.559 1.00 96.38 88 LYS A CA 1
ATOM 725 C C . LYS A 1 88 ? 4.493 0.830 -16.771 1.00 96.38 88 LYS A C 1
ATOM 727 O O . LYS A 1 88 ? 4.775 0.343 -17.858 1.00 96.38 88 LYS A O 1
ATOM 732 N N . LEU A 1 89 ? 3.951 0.111 -15.788 1.00 93.06 89 LEU A N 1
ATOM 733 C CA . LEU A 1 89 ? 3.561 -1.292 -15.958 1.00 93.06 89 LEU A CA 1
ATOM 734 C C . LEU A 1 89 ? 2.553 -1.476 -17.100 1.00 93.06 89 LEU A C 1
ATOM 736 O O . LEU A 1 89 ? 2.610 -2.493 -17.782 1.00 93.06 89 LEU A O 1
ATOM 740 N N . ASN A 1 90 ? 1.666 -0.495 -17.316 1.00 92.31 90 ASN A N 1
ATOM 741 C CA . ASN A 1 90 ? 0.669 -0.466 -18.396 1.00 92.31 90 ASN A CA 1
ATOM 742 C C . ASN A 1 90 ? -0.323 -1.649 -18.404 1.00 92.31 90 ASN A C 1
ATOM 744 O O . ASN A 1 90 ?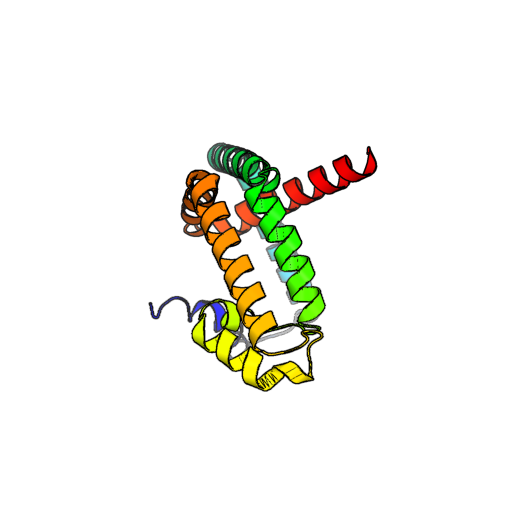 -1.040 -1.876 -19.373 1.00 92.31 90 ASN A O 1
ATOM 748 N N . GLN A 1 91 ? -0.398 -2.406 -17.315 1.00 88.25 91 GLN A N 1
ATOM 749 C CA . GLN A 1 91 ? -1.331 -3.515 -17.178 1.00 88.25 91 GLN A CA 1
ATOM 750 C C . GLN A 1 91 ? -1.642 -3.781 -15.713 1.00 88.25 91 GLN A C 1
ATOM 752 O O . GLN A 1 91 ? -0.876 -3.421 -14.814 1.00 88.25 91 GLN A O 1
ATOM 757 N N . LYS A 1 92 ? -2.791 -4.416 -15.476 1.00 84.88 92 LYS A N 1
ATOM 758 C CA . LYS A 1 92 ? -3.125 -4.946 -14.156 1.00 84.88 92 LYS A CA 1
ATOM 759 C C . LYS A 1 92 ? -2.314 -6.215 -13.937 1.00 84.88 92 LYS A C 1
ATOM 761 O O . LYS A 1 92 ? -2.349 -7.110 -14.774 1.00 84.88 92 LYS A O 1
ATOM 766 N N . ILE A 1 93 ? -1.609 -6.277 -12.816 1.00 83.19 93 ILE A N 1
ATOM 767 C CA . ILE A 1 93 ? -0.819 -7.442 -12.424 1.00 83.19 93 ILE A CA 1
ATOM 768 C C . ILE A 1 93 ? -1.548 -8.157 -11.295 1.00 83.19 93 ILE A C 1
ATOM 770 O O . ILE A 1 93 ? -2.188 -7.514 -10.459 1.00 83.19 93 ILE A O 1
ATOM 774 N N . ASP A 1 94 ? -1.452 -9.483 -11.283 1.00 81.62 94 ASP A N 1
ATOM 775 C CA . ASP A 1 94 ? -1.880 -10.288 -10.147 1.00 81.62 94 ASP A CA 1
ATOM 776 C C . ASP A 1 94 ? -1.162 -9.815 -8.875 1.00 81.62 94 ASP A C 1
ATOM 778 O O . ASP A 1 94 ? 0.067 -9.751 -8.809 1.00 81.62 94 ASP A O 1
ATOM 782 N N . SER A 1 95 ? -1.945 -9.480 -7.850 1.00 75.69 95 SER A N 1
ATOM 783 C CA . SER A 1 95 ? -1.423 -8.992 -6.580 1.00 75.69 95 SER A CA 1
ATOM 784 C C . SER A 1 95 ? -0.486 -9.978 -5.879 1.00 75.69 95 SER A C 1
ATOM 786 O O . SER A 1 95 ? 0.381 -9.542 -5.122 1.00 75.69 95 SER A O 1
ATOM 788 N N . SER A 1 96 ? -0.631 -11.283 -6.132 1.00 78.94 96 SER A N 1
ATOM 789 C CA . SER A 1 96 ? 0.242 -12.322 -5.576 1.00 78.94 96 SER A CA 1
ATOM 790 C C . SER A 1 96 ? 1.692 -12.173 -6.036 1.00 78.94 96 SER A C 1
ATOM 792 O O . SER A 1 96 ? 2.607 -12.440 -5.260 1.00 78.94 96 SER A O 1
ATOM 794 N N . LEU A 1 97 ? 1.923 -11.638 -7.241 1.00 78.94 97 LEU A N 1
ATOM 795 C CA . LEU A 1 97 ? 3.269 -11.424 -7.768 1.00 78.94 97 LEU A CA 1
ATOM 796 C C . LEU A 1 97 ? 4.041 -10.364 -6.976 1.00 78.94 97 LEU A C 1
ATOM 798 O O . LEU A 1 97 ? 5.262 -10.426 -6.927 1.00 78.94 97 LEU A O 1
ATOM 802 N N . TYR A 1 98 ? 3.364 -9.424 -6.307 1.00 73.56 98 TYR A N 1
ATOM 803 C CA . TYR A 1 98 ? 4.035 -8.422 -5.470 1.00 73.56 98 TYR A CA 1
ATOM 804 C C . TYR A 1 98 ? 4.546 -8.972 -4.132 1.00 73.56 98 TYR A C 1
ATOM 806 O O . TYR A 1 98 ? 5.288 -8.267 -3.446 1.00 73.56 98 TYR A O 1
ATOM 814 N N . LEU A 1 99 ? 4.124 -10.177 -3.732 1.00 69.75 99 LEU A N 1
ATOM 815 C CA . LEU A 1 99 ? 4.504 -10.779 -2.450 1.00 69.75 99 LEU A CA 1
ATOM 816 C C . LEU A 1 99 ? 5.908 -11.390 -2.492 1.00 69.75 99 LEU A C 1
ATOM 818 O O . LEU A 1 99 ? 6.586 -11.445 -1.469 1.00 69.75 99 LEU A O 1
ATOM 822 N N . GLU A 1 100 ? 6.357 -11.804 -3.674 1.00 77.62 100 GLU A N 1
ATOM 823 C CA . GLU A 1 100 ? 7.633 -12.479 -3.878 1.00 77.62 100 GLU A CA 1
ATOM 824 C C . GLU A 1 100 ? 8.509 -11.651 -4.820 1.00 77.62 100 GLU A C 1
ATOM 826 O O . GLU A 1 100 ? 8.256 -11.552 -6.023 1.00 77.62 100 GLU A O 1
ATOM 831 N N . GLN A 1 101 ? 9.567 -11.047 -4.272 1.00 75.31 101 GLN A N 1
ATOM 832 C CA . GLN A 1 101 ? 10.450 -10.155 -5.028 1.00 75.31 101 GLN A CA 1
ATOM 833 C C . GLN A 1 101 ? 11.068 -10.841 -6.258 1.00 75.31 101 GLN A C 1
ATOM 835 O O . GLN A 1 101 ? 11.198 -10.210 -7.309 1.00 75.31 101 GLN A O 1
ATOM 840 N N . GLU A 1 102 ? 11.423 -12.122 -6.143 1.00 83.62 102 GLU A N 1
ATOM 841 C CA . GLU A 1 102 ? 11.970 -12.918 -7.246 1.00 83.62 102 GLU A CA 1
ATOM 842 C C . GLU A 1 102 ? 10.931 -13.168 -8.344 1.00 83.62 102 GLU A C 1
ATOM 844 O O . GLU A 1 102 ? 11.219 -12.942 -9.522 1.00 83.62 102 GLU A O 1
ATOM 849 N N . SER A 1 103 ? 9.706 -13.539 -7.963 1.00 85.56 103 SER A N 1
ATOM 850 C CA . SER A 1 103 ? 8.595 -13.780 -8.889 1.00 85.56 103 SER A CA 1
ATOM 851 C C . SER A 1 103 ? 8.242 -12.520 -9.680 1.00 85.56 103 SER A C 1
ATOM 853 O O . SER A 1 103 ? 8.085 -12.578 -10.900 1.00 85.56 103 SER A O 1
ATOM 855 N N . PHE A 1 104 ? 8.228 -11.350 -9.032 1.00 86.75 104 PHE A N 1
ATOM 856 C CA . PHE A 1 104 ? 8.010 -10.081 -9.728 1.00 86.75 104 PHE A CA 1
ATOM 857 C C . PHE A 1 104 ? 9.175 -9.689 -10.646 1.00 86.75 104 PHE A C 1
ATOM 859 O O . PHE A 1 104 ? 8.967 -9.215 -11.762 1.00 86.75 104 PHE A O 1
ATOM 866 N N . SER A 1 105 ? 10.414 -9.903 -10.197 1.00 88.00 105 SER A N 1
ATOM 867 C CA . SER A 1 105 ? 11.619 -9.631 -10.990 1.00 88.00 105 SER A CA 1
ATOM 868 C C . SER A 1 105 ? 11.642 -10.456 -12.280 1.00 88.00 105 SER A C 1
ATOM 870 O O . SER A 1 105 ? 11.920 -9.914 -13.352 1.00 88.00 105 SER A O 1
ATOM 872 N N . LYS A 1 106 ? 11.278 -11.740 -12.192 1.00 91.56 106 LYS A N 1
ATOM 873 C CA . LYS A 1 106 ? 11.135 -12.634 -13.345 1.00 91.56 106 LYS A CA 1
ATOM 874 C C . LYS A 1 106 ? 10.005 -12.189 -14.270 1.00 91.56 106 LYS A C 1
ATOM 876 O O . LYS A 1 106 ? 10.197 -12.124 -15.481 1.00 91.56 106 LYS A O 1
ATOM 881 N N . TRP A 1 107 ? 8.862 -11.804 -13.704 1.00 93.56 107 TRP A N 1
ATOM 882 C CA . TRP A 1 107 ? 7.750 -11.268 -14.485 1.00 93.56 107 TRP A CA 1
ATOM 883 C C . TRP A 1 107 ? 8.167 -10.033 -15.298 1.00 93.56 107 TRP A C 1
ATOM 885 O O . TRP A 1 107 ? 7.816 -9.939 -16.474 1.00 93.56 107 TRP A O 1
ATOM 895 N N . ILE A 1 108 ? 8.961 -9.117 -14.723 1.00 93.38 108 ILE A N 1
ATOM 896 C CA . ILE A 1 108 ? 9.496 -7.950 -15.448 1.00 93.38 108 ILE A CA 1
ATOM 897 C C . ILE A 1 108 ? 10.326 -8.394 -16.656 1.00 93.38 108 ILE A C 1
ATOM 899 O O . ILE A 1 108 ? 10.168 -7.823 -17.733 1.00 93.38 108 ILE A O 1
ATOM 903 N N . ASP A 1 109 ? 11.196 -9.395 -16.499 1.00 95.25 109 ASP A N 1
ATOM 904 C CA . ASP A 1 109 ? 12.037 -9.883 -17.599 1.00 95.25 109 ASP A CA 1
ATOM 905 C C . ASP A 1 109 ? 11.200 -10.455 -18.750 1.00 95.25 109 ASP A C 1
ATOM 907 O O . ASP A 1 109 ? 11.466 -10.167 -19.918 1.00 95.25 109 ASP A O 1
ATOM 911 N N . GLU A 1 110 ? 10.158 -11.215 -18.420 1.00 95.19 110 GLU A N 1
ATOM 912 C CA . GLU A 1 110 ? 9.265 -11.851 -19.392 1.00 95.19 110 GLU A CA 1
ATOM 913 C C . GLU A 1 110 ? 8.346 -10.841 -20.095 1.00 95.19 110 GLU A C 1
ATOM 915 O O . GLU A 1 110 ? 8.006 -11.013 -21.267 1.00 95.19 110 GLU A O 1
ATOM 920 N N . ASN A 1 111 ? 7.968 -9.761 -19.404 1.00 95.31 111 ASN A N 1
ATOM 921 C CA . ASN A 1 111 ? 6.903 -8.859 -19.843 1.00 95.31 111 ASN A CA 1
ATOM 922 C C . ASN A 1 111 ? 7.383 -7.456 -20.223 1.00 95.31 111 ASN A C 1
ATOM 924 O O . ASN A 1 111 ? 6.552 -6.638 -20.614 1.00 95.31 111 ASN A O 1
ATOM 928 N N . ILE A 1 112 ? 8.686 -7.154 -20.185 1.00 96.38 112 ILE A N 1
ATOM 929 C CA . ILE A 1 112 ? 9.207 -5.792 -20.412 1.00 96.38 112 ILE A CA 1
ATOM 930 C C . ILE A 1 112 ? 8.681 -5.138 -21.698 1.00 96.38 112 ILE A C 1
ATOM 932 O O . ILE A 1 112 ? 8.333 -3.961 -21.690 1.00 96.38 112 ILE A O 1
ATOM 936 N N . LYS A 1 113 ? 8.529 -5.917 -22.778 1.00 95.94 113 LYS A N 1
ATOM 937 C CA . LYS A 1 113 ? 8.031 -5.448 -24.084 1.00 95.94 113 LYS A CA 1
ATOM 938 C C . LYS A 1 113 ? 6.571 -4.979 -24.063 1.00 95.94 113 LYS A C 1
ATOM 940 O O . LYS A 1 113 ? 6.151 -4.288 -24.981 1.00 95.94 113 LYS A O 1
ATOM 945 N N . SER A 1 114 ? 5.807 -5.371 -23.046 1.00 95.19 114 SER A N 1
ATOM 946 C CA . SER A 1 114 ? 4.409 -4.967 -22.841 1.00 95.19 114 SER A CA 1
ATOM 947 C C . SER A 1 114 ? 4.258 -3.766 -21.896 1.00 95.19 114 SER A C 1
ATOM 949 O O . SER A 1 114 ? 3.147 -3.305 -21.640 1.00 95.19 114 SER A O 1
ATOM 951 N N . THR A 1 115 ? 5.375 -3.243 -21.385 1.00 96.00 115 THR A N 1
ATOM 952 C CA . THR A 1 115 ? 5.422 -2.115 -20.448 1.00 96.00 115 THR A CA 1
ATOM 953 C C . THR A 1 115 ? 5.953 -0.843 -21.117 1.00 96.00 115 THR A C 1
ATOM 955 O O . THR A 1 115 ? 6.512 -0.888 -22.210 1.00 96.00 115 THR A O 1
ATOM 958 N N . TYR A 1 116 ? 5.837 0.299 -20.436 1.00 97.50 116 TYR A N 1
ATOM 959 C CA . TYR A 1 116 ? 6.464 1.568 -20.829 1.00 97.50 116 TYR A CA 1
ATOM 960 C C . TYR A 1 116 ? 7.832 1.805 -20.174 1.00 97.50 116 TYR A C 1
ATOM 962 O O . TYR A 1 116 ? 8.342 2.927 -20.194 1.00 97.50 116 TYR A O 1
ATOM 970 N N . PHE A 1 117 ? 8.436 0.786 -19.562 1.00 97.12 117 PHE A N 1
ATOM 971 C CA . PHE A 1 117 ? 9.816 0.893 -19.100 1.00 97.12 117 PHE A CA 1
ATOM 972 C C . PHE A 1 117 ? 10.780 0.814 -20.285 1.00 97.12 117 PHE A C 1
ATOM 974 O O . PHE A 1 117 ? 10.575 0.051 -21.224 1.00 97.12 117 PHE A O 1
ATOM 981 N N . VAL A 1 118 ? 11.876 1.570 -20.210 1.00 96.38 118 VAL A N 1
ATOM 982 C CA . VAL A 1 118 ? 12.912 1.584 -21.257 1.00 96.38 118 VAL A CA 1
ATOM 983 C C . VAL A 1 118 ? 13.589 0.217 -21.384 1.00 96.38 118 VAL A C 1
ATOM 985 O O . VAL A 1 118 ? 13.888 -0.238 -22.483 1.00 96.38 118 VAL A O 1
ATOM 988 N N . ASN A 1 119 ? 13.873 -0.427 -20.251 1.00 97.44 119 ASN A N 1
ATOM 989 C CA . ASN A 1 119 ? 14.508 -1.739 -20.180 1.00 97.44 119 ASN A CA 1
ATOM 990 C C . ASN A 1 119 ? 14.281 -2.384 -18.803 1.00 97.44 119 ASN A C 1
ATOM 992 O O . ASN A 1 119 ? 13.841 -1.733 -17.850 1.00 97.44 119 ASN A O 1
ATOM 996 N N . THR A 1 120 ? 14.620 -3.671 -18.699 1.00 97.06 120 THR A N 1
ATOM 997 C CA . THR A 1 120 ? 14.466 -4.473 -17.475 1.00 97.06 120 THR A CA 1
ATOM 998 C C . THR A 1 120 ? 15.254 -3.907 -16.298 1.00 97.06 120 THR A C 1
ATOM 1000 O O . THR A 1 120 ? 14.751 -3.903 -15.177 1.00 97.06 120 THR A O 1
ATOM 1003 N N . LYS A 1 121 ? 16.461 -3.373 -16.535 1.00 97.06 121 LYS A N 1
ATOM 1004 C CA . LYS A 1 121 ? 17.300 -2.770 -15.490 1.00 97.06 121 LYS A CA 1
ATOM 1005 C C . LYS A 1 121 ? 16.600 -1.583 -14.825 1.00 97.06 121 LYS A C 1
ATOM 1007 O O . LYS A 1 121 ? 16.531 -1.541 -13.600 1.00 97.06 121 LYS A O 1
ATOM 1012 N N . MET A 1 122 ? 16.045 -0.657 -15.609 1.00 96.50 122 MET A N 1
ATOM 1013 C CA . MET A 1 122 ? 15.316 0.500 -15.077 1.00 96.50 122 MET A CA 1
ATOM 1014 C C . MET A 1 122 ? 14.039 0.079 -14.346 1.00 96.50 122 MET A C 1
ATOM 1016 O O . MET A 1 122 ? 13.785 0.563 -13.249 1.00 96.50 122 MET A O 1
ATOM 1020 N N . ALA A 1 123 ? 13.278 -0.873 -14.895 1.00 96.56 123 ALA A N 1
ATOM 1021 C CA . ALA A 1 123 ? 12.079 -1.395 -14.238 1.00 96.56 123 ALA A CA 1
ATOM 1022 C C . ALA A 1 123 ? 12.389 -2.020 -12.866 1.00 96.56 123 ALA A C 1
ATOM 1024 O O . ALA A 1 123 ? 11.727 -1.719 -11.874 1.00 96.56 123 ALA A O 1
ATOM 1025 N N . LYS A 1 124 ? 13.433 -2.854 -12.787 1.00 95.25 124 LYS A N 1
ATO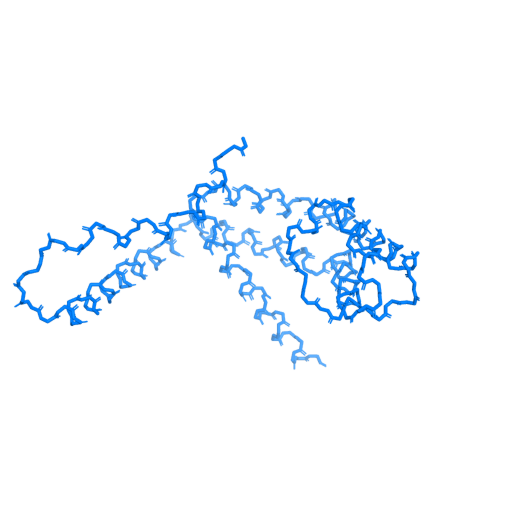M 1026 C CA . LYS A 1 124 ? 13.879 -3.484 -11.535 1.00 95.25 124 LYS A CA 1
ATOM 1027 C C . LYS A 1 124 ? 14.407 -2.466 -10.528 1.00 95.25 124 LYS A C 1
ATOM 1029 O O . LYS A 1 124 ? 14.154 -2.618 -9.336 1.00 95.25 124 LYS A O 1
ATOM 1034 N N . GLN A 1 125 ? 15.102 -1.429 -10.992 1.00 95.88 125 GLN A N 1
ATOM 1035 C CA . GLN A 1 125 ? 15.569 -0.349 -10.129 1.00 95.88 125 GLN A CA 1
ATOM 1036 C C . GLN A 1 125 ? 14.398 0.447 -9.539 1.00 95.88 125 GLN A C 1
ATOM 1038 O O . GLN A 1 125 ? 14.334 0.607 -8.325 1.00 95.88 125 GLN A O 1
ATOM 1043 N N . GLU A 1 126 ? 13.431 0.870 -10.355 1.00 95.81 126 GLU A N 1
ATOM 1044 C CA . GLU A 1 126 ? 12.245 1.578 -9.855 1.00 95.81 126 GLU A CA 1
ATOM 1045 C C . GLU A 1 126 ? 11.412 0.706 -8.900 1.00 95.81 126 GLU A C 1
ATOM 1047 O O . GLU A 1 126 ? 10.876 1.201 -7.907 1.00 95.81 126 GLU A O 1
ATOM 1052 N N . TRP A 1 127 ? 11.338 -0.604 -9.156 1.00 93.19 127 TRP A N 1
ATOM 1053 C CA . TRP A 1 127 ? 10.707 -1.564 -8.247 1.00 93.19 127 TRP A CA 1
ATOM 1054 C C . TRP A 1 127 ? 11.438 -1.658 -6.902 1.00 93.19 127 TRP A C 1
ATOM 1056 O O . TRP A 1 127 ? 10.799 -1.675 -5.847 1.00 93.19 127 TRP A O 1
ATOM 1066 N N . LEU A 1 128 ? 12.772 -1.703 -6.918 1.00 92.19 128 LEU A N 1
ATOM 1067 C CA . LEU A 1 128 ? 13.584 -1.705 -5.704 1.00 92.19 128 LEU A CA 1
ATOM 1068 C C . LEU A 1 128 ? 13.373 -0.415 -4.905 1.00 92.19 128 LEU A C 1
ATOM 1070 O O . LEU A 1 128 ? 13.095 -0.488 -3.713 1.00 92.19 128 LEU A O 1
ATOM 1074 N N . GLU A 1 129 ? 13.434 0.745 -5.559 1.00 93.94 129 GLU A N 1
ATOM 1075 C CA . GLU A 1 129 ? 13.210 2.046 -4.923 1.00 93.94 129 GLU A CA 1
ATOM 1076 C C . GLU A 1 129 ? 11.818 2.148 -4.289 1.00 93.94 129 GLU A C 1
ATOM 1078 O O . GLU A 1 129 ? 11.690 2.603 -3.152 1.00 93.94 129 GLU A O 1
ATOM 1083 N N . LEU A 1 130 ? 10.775 1.674 -4.981 1.00 92.44 130 LEU A N 1
ATOM 1084 C CA . LEU A 1 130 ? 9.422 1.613 -4.430 1.00 92.44 130 LEU A CA 1
ATOM 1085 C C . LEU A 1 130 ? 9.361 0.730 -3.176 1.00 92.44 130 LEU A C 1
ATOM 1087 O O . LEU A 1 130 ? 8.706 1.099 -2.203 1.00 92.44 130 LEU A O 1
ATOM 1091 N N . ASN A 1 131 ? 10.022 -0.428 -3.169 1.00 89.56 131 ASN A N 1
ATOM 1092 C CA . ASN A 1 131 ? 10.017 -1.304 -1.995 1.00 89.56 131 ASN A CA 1
ATOM 1093 C C . ASN A 1 131 ? 10.838 -0.752 -0.834 1.00 89.56 131 ASN A C 1
ATOM 1095 O O . ASN A 1 131 ? 10.425 -0.913 0.311 1.00 89.56 131 ASN A O 1
ATOM 1099 N N . THR A 1 132 ? 11.953 -0.079 -1.107 1.00 89.38 132 THR A N 1
ATOM 1100 C CA . THR A 1 132 ? 12.712 0.637 -0.078 1.00 89.38 132 THR A CA 1
ATOM 1101 C C . THR A 1 132 ? 11.847 1.720 0.559 1.00 89.38 132 THR A C 1
ATOM 1103 O O . THR A 1 132 ? 11.688 1.714 1.774 1.00 89.38 132 THR A O 1
ATOM 1106 N N . ALA A 1 133 ? 11.182 2.558 -0.246 1.00 90.56 133 ALA A N 1
ATOM 1107 C CA . ALA A 1 133 ? 10.263 3.576 0.266 1.00 90.56 133 ALA A CA 1
ATOM 1108 C C . ALA A 1 133 ? 9.118 2.964 1.094 1.00 90.56 133 ALA A C 1
ATOM 1110 O O . ALA A 1 133 ? 8.749 3.502 2.134 1.00 90.56 133 ALA A O 1
ATOM 1111 N N . ARG A 1 134 ? 8.579 1.806 0.679 1.00 89.31 134 ARG A N 1
ATOM 1112 C CA . ARG A 1 134 ? 7.552 1.081 1.449 1.00 89.31 134 ARG A CA 1
ATOM 1113 C C . ARG A 1 134 ? 8.057 0.615 2.808 1.00 89.31 134 ARG A C 1
ATOM 1115 O O . ARG A 1 134 ? 7.310 0.730 3.769 1.00 89.31 134 ARG A O 1
ATOM 1122 N N . LYS A 1 135 ? 9.276 0.077 2.887 1.00 90.50 135 LYS A N 1
ATOM 1123 C CA . LYS A 1 135 ? 9.867 -0.353 4.163 1.00 90.50 135 LYS A CA 1
ATOM 1124 C C . LYS A 1 135 ? 10.022 0.832 5.109 1.00 90.50 135 LYS A C 1
ATOM 1126 O O . LYS A 1 135 ? 9.525 0.761 6.222 1.00 90.50 135 LYS A O 1
ATOM 1131 N N . THR A 1 136 ? 10.578 1.940 4.621 1.00 89.94 136 THR A N 1
ATOM 1132 C CA . THR A 1 136 ? 10.702 3.178 5.401 1.00 89.94 136 THR A CA 1
ATOM 1133 C C . THR A 1 136 ? 9.344 3.699 5.869 1.00 89.94 136 THR A C 1
ATOM 1135 O O . THR A 1 136 ? 9.185 4.016 7.040 1.00 89.94 136 THR A O 1
ATOM 1138 N N . ALA A 1 137 ? 8.332 3.730 4.996 1.00 88.75 137 ALA A N 1
ATOM 1139 C CA . ALA A 1 137 ? 6.988 4.159 5.385 1.00 88.75 137 ALA A CA 1
ATOM 1140 C C . ALA A 1 137 ? 6.355 3.242 6.445 1.00 88.75 137 ALA A C 1
ATOM 1142 O O . ALA A 1 137 ? 5.642 3.736 7.314 1.00 88.75 137 ALA A O 1
ATOM 1143 N N . ILE A 1 138 ? 6.612 1.930 6.393 1.00 88.31 138 ILE A N 1
ATOM 1144 C CA . ILE A 1 138 ? 6.156 0.988 7.424 1.00 88.31 138 ILE A CA 1
ATOM 1145 C C . ILE A 1 138 ? 6.855 1.271 8.752 1.00 88.31 138 ILE A C 1
ATOM 1147 O O . ILE A 1 138 ? 6.173 1.429 9.756 1.00 88.31 138 ILE A O 1
ATOM 1151 N N . GLU A 1 139 ? 8.182 1.394 8.744 1.00 90.81 139 GLU A N 1
ATOM 1152 C CA . GLU A 1 139 ? 8.984 1.663 9.943 1.00 90.81 139 GLU A CA 1
ATOM 1153 C C . GLU A 1 139 ? 8.591 2.992 10.613 1.00 90.81 139 GLU A C 1
ATOM 1155 O O . GLU A 1 139 ? 8.424 3.054 11.828 1.00 90.81 139 GLU A O 1
ATOM 1160 N N . GLU A 1 140 ? 8.377 4.056 9.834 1.00 91.50 140 GLU A N 1
ATOM 1161 C CA . GLU A 1 140 ? 7.968 5.369 10.356 1.00 91.50 140 GLU A CA 1
ATOM 1162 C C . GLU A 1 140 ? 6.522 5.405 10.869 1.00 91.50 140 GLU A C 1
ATOM 1164 O O . GLU A 1 140 ? 6.179 6.245 11.702 1.00 91.50 140 GLU A O 1
ATOM 1169 N N . ASN A 1 141 ? 5.666 4.509 10.375 1.00 90.94 141 ASN A N 1
ATOM 1170 C CA . ASN A 1 141 ? 4.256 4.422 10.751 1.00 90.94 141 ASN A CA 1
ATOM 1171 C C . ASN A 1 141 ? 3.950 3.092 11.456 1.00 90.94 141 ASN A C 1
ATOM 1173 O O . ASN A 1 141 ? 2.840 2.573 11.339 1.00 90.94 141 ASN A O 1
ATOM 1177 N N . GLN A 1 142 ? 4.926 2.541 12.186 1.00 92.44 142 GLN A N 1
ATOM 1178 C CA . GLN A 1 142 ? 4.844 1.208 12.786 1.00 92.44 142 GLN A CA 1
ATOM 1179 C C . GLN A 1 142 ? 3.589 1.039 13.655 1.00 92.44 142 GLN A C 1
ATOM 1181 O O . GLN A 1 142 ? 2.875 0.056 13.489 1.00 92.44 142 GLN A O 1
ATOM 1186 N N . ASP A 1 143 ? 3.248 2.041 14.477 1.00 94.06 143 ASP A N 1
ATOM 1187 C CA . ASP A 1 143 ? 2.048 2.028 15.329 1.00 94.06 143 ASP A CA 1
ATOM 1188 C C . ASP A 1 143 ? 0.755 1.777 14.535 1.00 94.06 143 ASP A C 1
ATOM 1190 O O . ASP A 1 143 ? -0.143 1.068 14.992 1.00 94.06 143 ASP A O 1
ATOM 1194 N N . TYR A 1 144 ? 0.649 2.353 13.332 1.00 93.38 144 TYR A N 1
ATOM 1195 C CA . TYR A 1 144 ? -0.493 2.129 12.449 1.00 93.38 144 TYR A CA 1
ATOM 1196 C C . TYR A 1 144 ? -0.524 0.684 11.949 1.00 93.38 144 TYR A C 1
ATOM 1198 O O . TYR A 1 144 ? -1.574 0.047 12.004 1.00 93.38 144 TYR A O 1
ATOM 1206 N N . TYR A 1 145 ? 0.608 0.156 11.479 1.00 87.06 145 TYR A N 1
ATOM 1207 C CA . TYR A 1 145 ? 0.684 -1.201 10.934 1.00 87.06 145 TYR A CA 1
ATOM 1208 C C . TYR A 1 145 ? 0.492 -2.279 12.007 1.00 87.06 145 TYR A C 1
ATOM 1210 O O . TYR A 1 145 ? -0.193 -3.272 11.746 1.00 87.06 145 TYR A O 1
ATOM 1218 N N . ASP A 1 146 ? 1.017 -2.064 13.213 1.00 88.62 146 ASP A N 1
ATOM 1219 C CA . ASP A 1 146 ? 0.815 -2.947 14.363 1.00 88.62 146 ASP A CA 1
ATOM 1220 C C . ASP A 1 146 ? -0.659 -2.981 14.765 1.00 88.62 146 ASP A C 1
ATOM 1222 O O . ASP A 1 146 ? -1.252 -4.057 14.878 1.00 88.62 146 ASP A O 1
ATOM 1226 N N . TYR A 1 147 ? -1.286 -1.809 14.892 1.00 91.44 147 TYR A N 1
ATOM 1227 C CA . TYR A 1 147 ? -2.694 -1.728 15.262 1.00 91.44 147 TYR A CA 1
ATOM 1228 C C . TYR A 1 147 ? -3.622 -2.265 14.164 1.00 91.44 147 TYR A C 1
ATOM 1230 O O . TYR A 1 147 ? -4.604 -2.949 14.446 1.00 91.44 147 TYR A O 1
ATOM 1238 N N . LEU A 1 148 ? -3.293 -2.026 12.893 1.00 86.25 148 LEU A N 1
ATOM 1239 C CA . LEU A 1 148 ? -4.019 -2.597 11.762 1.00 86.25 148 LEU A CA 1
ATOM 1240 C C . LEU A 1 148 ? -3.959 -4.131 11.780 1.00 86.25 148 LEU A C 1
ATOM 1242 O O . LEU A 1 148 ? -4.969 -4.780 11.510 1.00 86.25 148 LEU A O 1
ATOM 1246 N N . MET A 1 149 ? -2.799 -4.710 12.106 1.00 84.25 149 MET A N 1
ATOM 1247 C CA . MET A 1 149 ? -2.631 -6.159 12.223 1.00 84.25 149 MET A CA 1
ATOM 1248 C C . MET A 1 149 ? -3.433 -6.727 13.396 1.00 84.25 149 MET A C 1
ATOM 1250 O O . MET A 1 149 ? -4.116 -7.736 13.229 1.00 84.25 149 MET A O 1
ATOM 1254 N N . GLU A 1 150 ? -3.392 -6.069 14.555 1.00 85.94 150 GLU A N 1
ATOM 1255 C CA . GLU A 1 150 ? -4.203 -6.429 15.722 1.00 85.94 150 GLU A CA 1
ATOM 1256 C C . GLU A 1 150 ? -5.691 -6.488 15.351 1.00 85.94 150 GLU A C 1
ATOM 1258 O O . GLU A 1 150 ? -6.338 -7.520 15.541 1.00 85.94 150 GLU A O 1
ATOM 1263 N N . ILE A 1 151 ? -6.214 -5.423 14.732 1.00 84.12 151 ILE A N 1
ATOM 1264 C CA . ILE A 1 151 ? -7.609 -5.339 14.291 1.00 84.12 151 ILE A CA 1
ATOM 1265 C C . ILE A 1 151 ? -7.928 -6.412 13.249 1.00 84.12 151 ILE A C 1
ATOM 1267 O O . ILE A 1 151 ? -8.961 -7.071 13.369 1.00 84.12 151 ILE A O 1
ATOM 1271 N N . ALA A 1 152 ? -7.062 -6.637 12.258 1.00 78.75 152 ALA A N 1
ATOM 1272 C CA . ALA A 1 152 ? -7.292 -7.607 11.184 1.00 78.75 152 ALA A CA 1
ATOM 1273 C C . ALA A 1 152 ? -7.453 -9.055 11.682 1.00 78.75 152 ALA A C 1
ATOM 1275 O O . ALA A 1 152 ? -8.072 -9.873 11.000 1.00 78.75 152 ALA A O 1
ATOM 1276 N N . LEU A 1 153 ? -6.924 -9.375 12.866 1.00 80.31 153 LEU A N 1
ATOM 1277 C CA . LEU A 1 153 ? -7.065 -10.686 13.503 1.00 80.31 153 LEU A CA 1
ATOM 1278 C C . LEU A 1 153 ? -8.383 -10.850 14.279 1.00 80.31 153 LEU A C 1
ATOM 1280 O O . LEU A 1 153 ? -8.690 -11.952 14.739 1.00 80.31 153 LEU A O 1
ATOM 1284 N N . THR A 1 154 ? -9.174 -9.786 14.422 1.00 79.06 154 THR A N 1
ATOM 1285 C CA . THR A 1 154 ? -10.468 -9.817 15.115 1.00 79.06 154 THR A CA 1
ATOM 1286 C C . THR A 1 154 ? -11.613 -10.185 14.170 1.00 79.06 154 THR A C 1
ATOM 1288 O O . THR A 1 154 ? -11.548 -9.960 12.961 1.00 79.06 154 THR A O 1
ATOM 1291 N N . VAL A 1 155 ? -12.705 -10.725 14.725 1.00 73.75 155 VAL A N 1
ATOM 1292 C CA . VAL A 1 155 ? -13.908 -11.110 13.956 1.00 73.75 155 VAL A CA 1
ATOM 1293 C C . VAL A 1 155 ? -14.516 -9.920 13.204 1.00 73.75 155 VAL A C 1
ATOM 1295 O O . VAL A 1 155 ? -15.021 -10.079 12.096 1.00 73.75 155 VAL A O 1
ATOM 1298 N N . GLU A 1 156 ? -14.436 -8.729 13.792 1.00 75.62 156 GLU A N 1
ATOM 1299 C CA . GLU A 1 156 ? -15.016 -7.487 13.267 1.00 75.62 156 GLU A CA 1
ATOM 1300 C C . GLU A 1 156 ? -14.007 -6.656 12.461 1.00 75.62 156 GLU A C 1
ATOM 1302 O O . GLU A 1 156 ? -14.354 -5.633 11.870 1.00 75.62 156 GLU A O 1
ATOM 1307 N N . GLY A 1 157 ? -12.749 -7.100 12.395 1.00 75.25 157 GLY A N 1
ATOM 1308 C CA . GLY A 1 157 ? -11.642 -6.302 11.882 1.00 75.25 157 GLY A CA 1
ATOM 1309 C C . GLY A 1 157 ? -11.819 -5.845 10.444 1.00 75.25 157 GLY A C 1
ATOM 1310 O O . GLY A 1 157 ? -11.520 -4.704 10.112 1.00 75.25 157 GLY A O 1
ATOM 1311 N N . THR A 1 158 ? -12.353 -6.717 9.586 1.00 77.06 158 THR A N 1
ATOM 1312 C CA . THR A 1 158 ? -12.563 -6.386 8.167 1.00 77.06 158 THR A CA 1
ATOM 1313 C C . THR A 1 158 ? -13.554 -5.235 7.993 1.00 77.06 158 THR A C 1
ATOM 1315 O O . THR A 1 158 ? -13.345 -4.369 7.143 1.00 77.06 158 THR A O 1
ATOM 1318 N N . GLU A 1 159 ? -14.618 -5.203 8.795 1.00 83.56 159 GLU A N 1
ATOM 1319 C CA . GLU A 1 159 ? -15.612 -4.133 8.729 1.00 83.56 159 GLU A CA 1
ATOM 1320 C C . GLU A 1 159 ? -15.037 -2.824 9.259 1.00 83.56 159 GLU A C 1
ATOM 1322 O O . GLU A 1 159 ? -15.079 -1.819 8.553 1.00 83.56 159 GLU A O 1
ATOM 1327 N N . LEU A 1 160 ? -14.424 -2.859 10.444 1.00 85.88 160 LEU A N 1
ATOM 1328 C CA . LEU A 1 160 ? -13.848 -1.676 11.075 1.00 85.88 160 LEU A CA 1
ATOM 1329 C C . LEU A 1 160 ? -12.787 -1.021 10.177 1.00 85.88 160 LEU A C 1
ATOM 1331 O O . LEU A 1 160 ? -12.792 0.195 9.984 1.00 85.88 160 LEU A O 1
ATOM 1335 N N . ILE A 1 161 ? -11.919 -1.828 9.558 1.00 85.56 161 ILE A N 1
ATOM 1336 C CA . ILE A 1 161 ? -10.923 -1.353 8.588 1.00 85.56 161 ILE A CA 1
ATOM 1337 C C . ILE A 1 161 ? -11.604 -0.702 7.380 1.00 85.56 161 ILE A C 1
ATOM 1339 O O . ILE A 1 161 ? -11.187 0.375 6.952 1.00 85.56 161 ILE A O 1
ATOM 1343 N N . THR A 1 162 ? -12.651 -1.328 6.837 1.00 84.12 162 THR A N 1
ATOM 1344 C CA . THR A 1 162 ? -13.379 -0.804 5.670 1.00 84.12 162 THR A CA 1
ATOM 1345 C C . THR A 1 162 ? -14.051 0.531 5.991 1.00 84.12 162 THR A C 1
ATOM 1347 O O . THR A 1 162 ? -13.902 1.491 5.233 1.00 84.12 162 THR A O 1
ATOM 1350 N N . ASP A 1 163 ? -14.745 0.616 7.125 1.00 84.06 163 ASP A N 1
ATOM 1351 C CA . ASP A 1 163 ? -15.423 1.827 7.588 1.00 84.06 163 ASP A CA 1
ATOM 1352 C C . ASP A 1 163 ? -14.438 2.995 7.745 1.00 84.06 163 ASP A C 1
ATOM 1354 O O . ASP A 1 163 ? -14.700 4.103 7.267 1.00 84.06 163 ASP A O 1
ATOM 1358 N N . VAL A 1 164 ? -13.282 2.757 8.375 1.00 86.44 164 VAL A N 1
ATOM 1359 C CA . VAL A 1 164 ? -12.243 3.786 8.528 1.00 86.44 164 VAL A CA 1
ATOM 1360 C C . VAL A 1 164 ? -11.678 4.203 7.171 1.00 86.44 164 VAL A C 1
ATOM 1362 O O . VAL A 1 164 ? -11.590 5.398 6.893 1.00 86.44 164 VAL A O 1
ATOM 1365 N N . GLN A 1 165 ? -11.332 3.251 6.299 1.00 81.88 165 GLN A N 1
ATOM 1366 C CA . GLN A 1 165 ? -10.756 3.548 4.983 1.00 81.88 165 GLN A CA 1
ATOM 1367 C C . GLN A 1 165 ? -11.689 4.396 4.113 1.00 81.88 165 GLN A C 1
ATOM 1369 O O . GLN A 1 165 ? -11.230 5.337 3.459 1.00 81.88 165 GLN A O 1
ATOM 1374 N N . VAL A 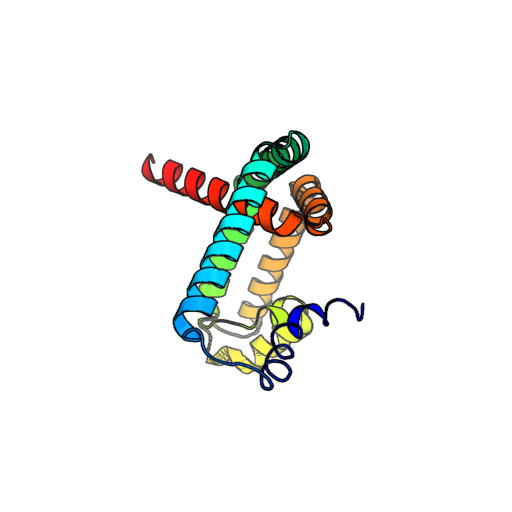1 166 ? -12.991 4.092 4.112 1.00 81.19 166 VAL A N 1
ATOM 1375 C CA . VAL A 1 166 ? -13.996 4.870 3.375 1.00 81.19 166 VAL A CA 1
ATOM 1376 C C . VAL A 1 166 ? -14.072 6.295 3.923 1.00 81.19 166 VAL A C 1
ATOM 1378 O O . VAL A 1 166 ? -13.990 7.241 3.140 1.00 81.19 166 VAL A O 1
ATOM 1381 N N . ASN A 1 167 ? -14.150 6.468 5.245 1.00 84.19 167 ASN A N 1
ATOM 1382 C CA . ASN A 1 167 ? -14.229 7.797 5.858 1.00 84.19 167 ASN A CA 1
ATOM 1383 C C . ASN A 1 167 ? -12.970 8.636 5.621 1.00 84.19 167 ASN A C 1
ATOM 1385 O O . ASN A 1 167 ? -13.074 9.759 5.137 1.00 84.19 167 ASN A O 1
ATOM 1389 N N . VAL A 1 168 ? -11.782 8.076 5.857 1.00 81.38 168 VAL A N 1
ATOM 1390 C CA . VAL A 1 168 ? -10.506 8.758 5.587 1.00 81.38 168 VAL A CA 1
ATOM 1391 C C . VAL A 1 168 ? -10.407 9.167 4.115 1.00 81.38 168 VAL A C 1
ATOM 1393 O O . VAL A 1 168 ? -9.948 10.260 3.792 1.00 81.38 168 VAL A O 1
ATOM 1396 N N . THR A 1 169 ? -10.863 8.317 3.195 1.00 79.44 169 THR A N 1
ATOM 1397 C CA . THR A 1 169 ? -10.850 8.629 1.761 1.00 79.44 169 THR A CA 1
ATOM 1398 C C . THR A 1 169 ? -11.806 9.774 1.413 1.00 79.44 169 THR A C 1
ATOM 1400 O O . THR A 1 169 ? -11.432 10.660 0.642 1.00 79.44 169 THR A O 1
ATOM 1403 N N . MET A 1 170 ? -13.015 9.788 1.983 1.00 79.25 170 MET A N 1
ATOM 1404 C CA . MET A 1 170 ? -13.988 10.867 1.774 1.00 79.25 170 MET A CA 1
ATOM 1405 C C . MET A 1 170 ? -13.494 12.203 2.338 1.00 79.25 170 MET A C 1
ATOM 1407 O O . MET A 1 170 ? -13.482 13.186 1.601 1.00 79.25 170 MET A O 1
ATOM 1411 N N . GLU A 1 171 ? -12.992 12.224 3.576 1.00 83.50 171 GLU A N 1
ATOM 1412 C CA . GLU A 1 171 ? -12.441 13.433 4.212 1.00 83.50 171 GLU A CA 1
ATOM 1413 C C . GLU A 1 171 ? -11.303 14.041 3.379 1.00 83.50 171 GLU A C 1
ATOM 1415 O O . GLU A 1 171 ? -11.237 15.251 3.160 1.00 83.50 171 GLU A O 1
ATOM 1420 N N . ASN A 1 172 ? -10.434 13.194 2.825 1.00 75.12 172 ASN A N 1
ATOM 1421 C CA . ASN A 1 172 ? -9.356 13.647 1.951 1.00 75.12 172 ASN A CA 1
ATOM 1422 C C . ASN A 1 172 ? -9.860 14.210 0.615 1.00 75.12 172 ASN A C 1
ATOM 1424 O O . ASN A 1 172 ? -9.315 15.198 0.123 1.00 75.12 172 ASN A O 1
ATOM 1428 N N . MET A 1 173 ? -10.882 13.595 0.012 1.00 75.94 173 MET A N 1
ATOM 1429 C CA . MET A 1 173 ? -11.488 14.109 -1.220 1.00 75.94 173 MET A CA 1
ATOM 1430 C C . MET A 1 173 ? -12.170 15.461 -1.009 1.00 75.94 173 MET A C 1
ATOM 1432 O O . MET A 1 173 ? -12.165 16.287 -1.917 1.00 75.94 173 MET A O 1
ATOM 1436 N N . GLU A 1 174 ? -12.765 15.688 0.158 1.00 80.94 174 GLU A N 1
ATOM 1437 C CA . GLU A 1 174 ? -13.377 16.968 0.511 1.00 80.94 174 GLU A CA 1
ATOM 1438 C C . GLU A 1 174 ? -12.326 18.055 0.729 1.00 80.94 174 GLU A C 1
ATOM 1440 O O . GLU A 1 174 ? -12.472 19.142 0.171 1.00 80.94 174 GLU A O 1
ATOM 1445 N N . ARG A 1 175 ? -11.227 17.745 1.432 1.00 77.75 175 ARG A N 1
ATOM 1446 C CA . ARG A 1 175 ? -10.098 18.670 1.614 1.00 77.75 175 ARG A CA 1
ATOM 1447 C C . ARG A 1 175 ? -9.518 19.142 0.277 1.00 77.75 175 ARG A C 1
ATOM 1449 O O . ARG A 1 175 ? -9.373 20.336 0.067 1.00 77.75 175 ARG A O 1
ATOM 1456 N N . LEU A 1 176 ? -9.280 18.220 -0.660 1.00 75.62 176 LEU A N 1
ATOM 1457 C CA . LEU A 1 176 ? -8.736 18.542 -1.989 1.00 75.62 176 LEU A CA 1
ATOM 1458 C C . LEU A 1 176 ? -9.666 19.394 -2.868 1.00 75.62 176 LEU A C 1
ATOM 1460 O O . LEU A 1 176 ? -9.217 19.922 -3.876 1.00 75.62 176 LEU A O 1
ATOM 1464 N N . LYS A 1 177 ? -10.963 19.489 -2.549 1.00 78.56 177 LYS A N 1
ATOM 1465 C CA . LYS A 1 177 ? -11.900 20.377 -3.262 1.00 78.56 177 LYS A CA 1
ATOM 1466 C C . LYS A 1 177 ? -11.885 21.809 -2.726 1.00 78.56 177 LYS A C 1
ATOM 1468 O O . LYS A 1 177 ? -12.462 22.682 -3.369 1.00 78.56 177 LYS A O 1
ATOM 1473 N N . GLN A 1 178 ? -11.338 22.022 -1.531 1.00 77.19 178 GLN A N 1
ATOM 1474 C CA . GLN A 1 178 ? -11.277 23.328 -0.871 1.00 77.19 178 GLN A CA 1
ATOM 1475 C C . GLN A 1 178 ? -9.960 24.070 -1.155 1.00 77.19 178 GLN A C 1
ATOM 1477 O O . GLN A 1 178 ? -9.876 25.263 -0.867 1.00 77.19 178 GLN A O 1
ATOM 1482 N N . GLU A 1 179 ? -8.968 23.372 -1.715 1.00 66.31 179 GLU A N 1
ATOM 1483 C CA . GLU A 1 179 ? -7.673 23.888 -2.188 1.00 66.31 179 GLU A CA 1
ATOM 1484 C C . GLU A 1 179 ? -7.717 24.216 -3.688 1.00 66.31 179 GLU A C 1
ATOM 1486 O O . GLU A 1 179 ? -7.115 25.244 -4.077 1.00 66.31 179 GLU A O 1
#